Protein AF-A0A494XM24-F1 (afdb_monomer)

pLDDT: mean 74.71, std 11.43, range [41.81, 88.19]

Mean predicted aligned error: 9.61 Å

Foldseek 3Di:
DDPPPPPLPRVLCVVLVVLQVLLVVLQCLLVVVVPDDPVNVVVDDPQSNHSVNSNVSSVVSVVSSVVSVVVSD

Solvent-accessible surface area (backbone atoms only — not comparable to full-atom values): 4123 Å² total; per-residue (Å²): 130,86,80,77,72,74,51,89,66,55,60,55,48,58,68,30,48,58,27,49,51,50,17,53,52,25,43,44,38,34,75,59,40,89,86,63,51,72,71,63,54,69,75,44,60,74,65,57,71,33,38,70,53,18,44,50,52,17,49,51,26,47,50,53,26,48,50,58,51,59,76,69,108

Secondary structure (DSSP, 8-state):
-------TTHHHHHHHHHHHHHHHHHHHHHTT-TT--HHHHHHS-TTTT-HHHHHHHHHHHHHHHHHHHHTT-

Structure (mmCIF, N/CA/C/O backbone):
data_AF-A0A494XM24-F1
#
_entry.id   AF-A0A494XM24-F1
#
loop_
_atom_site.group_PDB
_atom_site.id
_atom_site.type_symbol
_atom_site.label_atom_id
_atom_site.label_alt_id
_atom_site.label_comp_id
_atom_site.label_asym_id
_atom_site.label_entity_id
_atom_site.label_seq_id
_atom_site.pdbx_PDB_ins_code
_atom_site.Cartn_x
_atom_site.Cartn_y
_atom_site.Cartn_z
_atom_site.occupancy
_atom_site.B_iso_or_equiv
_atom_site.auth_seq_id
_atom_site.auth_comp_id
_atom_site.auth_asym_id
_atom_site.auth_atom_id
_atom_site.pdbx_PDB_model_num
ATOM 1 N N . MET A 1 1 ? 36.840 -7.556 -2.356 1.00 41.81 1 MET A N 1
ATOM 2 C CA . MET A 1 1 ? 35.536 -6.929 -2.058 1.00 41.81 1 MET A CA 1
ATOM 3 C C . MET A 1 1 ? 34.565 -7.442 -3.102 1.00 41.81 1 MET A C 1
ATOM 5 O O . MET A 1 1 ? 34.775 -7.162 -4.273 1.00 41.81 1 MET A O 1
ATOM 9 N N . ALA A 1 2 ? 33.629 -8.312 -2.720 1.00 43.03 2 ALA A N 1
ATOM 10 C CA . ALA A 1 2 ? 32.676 -8.888 -3.664 1.00 43.03 2 ALA A CA 1
ATOM 11 C C . ALA A 1 2 ? 31.724 -7.782 -4.138 1.00 43.03 2 ALA A C 1
ATOM 13 O O . ALA A 1 2 ? 30.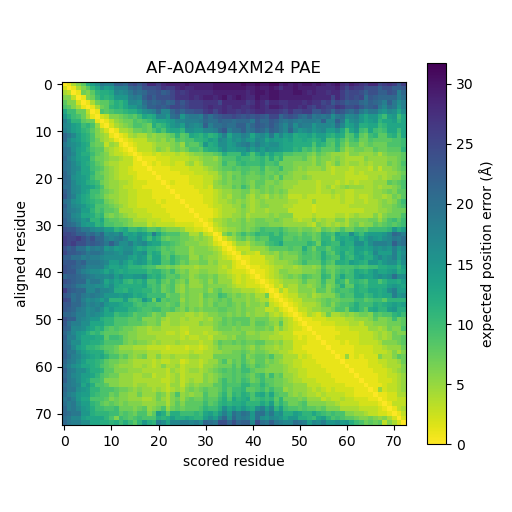984 -7.218 -3.332 1.00 43.03 2 ALA A O 1
ATOM 14 N N . HIS A 1 3 ? 31.802 -7.446 -5.424 1.00 45.47 3 HIS A N 1
ATOM 15 C CA . HIS A 1 3 ? 30.846 -6.582 -6.103 1.00 45.47 3 HIS A CA 1
ATOM 16 C C . HIS A 1 3 ? 29.539 -7.382 -6.189 1.00 45.47 3 HIS A C 1
ATOM 18 O O . HIS A 1 3 ? 29.396 -8.267 -7.028 1.00 45.47 3 HIS A O 1
ATOM 24 N N . PHE A 1 4 ? 28.631 -7.177 -5.234 1.00 54.09 4 PHE A N 1
ATOM 25 C CA . PHE A 1 4 ? 27.258 -7.647 -5.377 1.00 54.09 4 PHE A CA 1
ATOM 26 C C . PHE A 1 4 ? 26.618 -6.748 -6.423 1.00 54.09 4 PHE A C 1
ATOM 28 O O . PHE A 1 4 ? 26.132 -5.674 -6.083 1.00 54.09 4 PHE A O 1
ATOM 35 N N . ASP A 1 5 ? 26.658 -7.157 -7.687 1.00 52.91 5 ASP A N 1
ATOM 36 C CA . ASP A 1 5 ? 25.802 -6.553 -8.697 1.00 52.91 5 ASP A CA 1
ATOM 37 C C . ASP A 1 5 ? 24.361 -6.865 -8.278 1.00 52.91 5 ASP A C 1
ATOM 39 O O . ASP A 1 5 ? 23.967 -8.040 -8.282 1.00 52.91 5 ASP A O 1
ATOM 43 N N . PRO A 1 6 ? 23.565 -5.871 -7.832 1.00 52.88 6 PRO A N 1
ATOM 44 C CA . PRO A 1 6 ? 22.161 -6.120 -7.588 1.00 52.88 6 PRO A CA 1
ATOM 45 C C . PRO A 1 6 ? 21.593 -6.526 -8.940 1.00 52.88 6 PRO A C 1
ATOM 47 O O . PRO A 1 6 ? 21.573 -5.726 -9.874 1.00 52.88 6 PRO A O 1
ATOM 50 N N . SER A 1 7 ? 21.216 -7.800 -9.063 1.00 56.72 7 SER A N 1
ATOM 51 C CA . SER A 1 7 ? 20.663 -8.334 -10.305 1.00 56.72 7 SER A CA 1
ATOM 52 C C . SER A 1 7 ? 19.634 -7.345 -10.877 1.00 56.72 7 SER A C 1
ATOM 54 O O . SER A 1 7 ? 18.859 -6.773 -10.096 1.00 56.72 7 SER A O 1
ATOM 56 N N . PRO A 1 8 ? 19.599 -7.132 -12.204 1.00 58.09 8 PRO A N 1
ATOM 57 C CA . PRO A 1 8 ? 18.769 -6.101 -12.835 1.00 58.09 8 PRO A CA 1
ATOM 58 C C . PRO A 1 8 ? 17.277 -6.228 -12.498 1.00 58.09 8 PRO A C 1
ATOM 60 O O . PRO A 1 8 ? 16.530 -5.277 -12.667 1.00 58.09 8 PRO A O 1
ATOM 63 N N . ILE A 1 9 ? 16.866 -7.383 -11.972 1.00 58.81 9 ILE A N 1
ATOM 64 C CA . ILE A 1 9 ? 15.511 -7.746 -11.566 1.00 58.81 9 ILE A CA 1
ATOM 65 C C . ILE A 1 9 ? 15.197 -7.316 -10.121 1.00 58.81 9 ILE A C 1
ATOM 67 O O . ILE A 1 9 ? 14.072 -6.922 -9.827 1.00 58.81 9 ILE A O 1
ATOM 71 N N . VAL A 1 10 ? 16.168 -7.357 -9.202 1.00 58.69 10 VAL A N 1
ATOM 72 C CA . VAL A 1 10 ? 15.916 -7.188 -7.757 1.00 58.69 10 VAL A CA 1
ATOM 73 C C . VAL A 1 10 ? 15.716 -5.721 -7.364 1.00 58.69 10 VAL A C 1
ATOM 75 O O . VAL A 1 10 ? 14.814 -5.4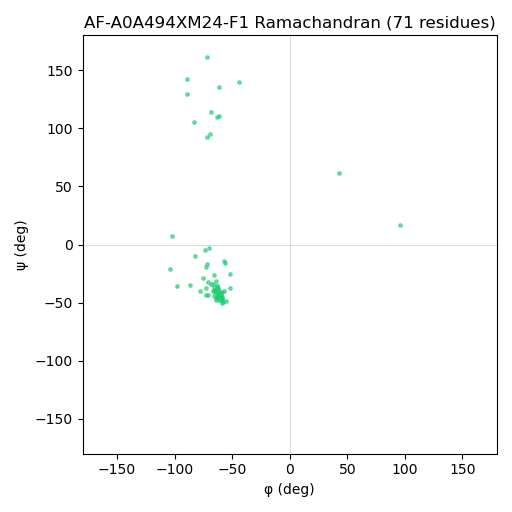18 -6.587 1.00 58.69 10 VAL A O 1
ATOM 78 N N . GLY A 1 11 ? 16.481 -4.786 -7.934 1.00 63.97 11 GLY A N 1
ATOM 79 C CA . GLY A 1 11 ? 16.313 -3.345 -7.671 1.00 63.97 11 GLY A CA 1
ATOM 80 C C . GLY A 1 11 ? 14.910 -2.794 -8.012 1.00 63.97 11 GLY A C 1
ATOM 81 O O . GLY A 1 11 ? 14.279 -2.158 -7.162 1.00 63.97 11 GLY A O 1
ATOM 82 N N . PRO A 1 12 ? 14.378 -3.058 -9.218 1.00 64.94 12 PRO A N 1
ATOM 83 C CA . PRO A 1 12 ? 13.027 -2.659 -9.624 1.00 64.94 12 PRO A CA 1
ATOM 84 C C . PRO A 1 12 ? 11.931 -3.305 -8.779 1.00 64.94 12 PRO A C 1
ATOM 86 O O . PRO A 1 12 ? 10.956 -2.638 -8.432 1.00 64.94 12 PRO A O 1
ATOM 89 N N . LEU A 1 13 ? 12.115 -4.572 -8.394 1.00 67.62 13 LEU A N 1
ATOM 90 C CA . LEU A 1 13 ? 11.183 -5.306 -7.539 1.00 67.62 13 LEU A CA 1
ATOM 91 C C . LEU A 1 13 ? 10.996 -4.617 -6.188 1.00 67.62 13 LEU A C 1
ATOM 93 O O . LEU A 1 13 ? 9.859 -4.401 -5.782 1.00 67.62 13 LEU A O 1
ATOM 97 N N . TYR A 1 14 ? 12.076 -4.173 -5.538 1.00 67.94 14 TYR A N 1
ATOM 98 C CA . TYR A 1 14 ? 11.974 -3.353 -4.323 1.00 67.94 14 TYR A CA 1
ATOM 99 C C . TYR A 1 14 ? 11.290 -2.006 -4.588 1.00 67.94 14 TYR A C 1
ATOM 101 O O . TYR A 1 14 ? 10.505 -1.527 -3.768 1.00 67.94 14 TYR A O 1
ATOM 109 N N . GLY A 1 15 ? 11.540 -1.423 -5.762 1.00 72.38 15 GLY A N 1
ATOM 110 C CA . GLY A 1 15 ? 10.919 -0.181 -6.206 1.00 72.38 15 GLY A CA 1
ATOM 111 C C . GLY A 1 15 ? 9.409 -0.270 -6.442 1.00 72.38 15 GLY A C 1
ATOM 112 O O . GLY A 1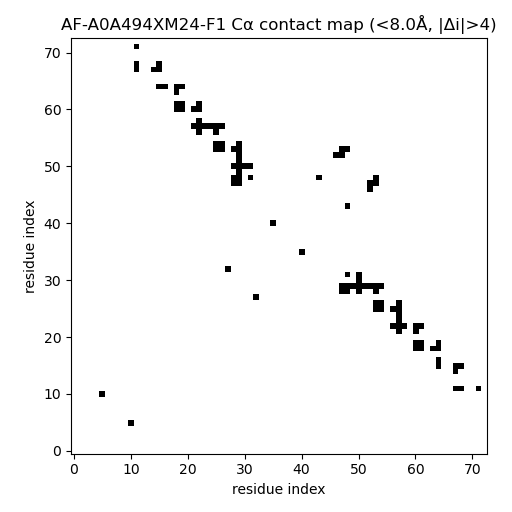 15 ? 8.757 0.763 -6.336 1.00 72.38 15 GLY A O 1
ATOM 113 N N . VAL A 1 16 ? 8.866 -1.452 -6.752 1.00 79.44 16 VAL A N 1
ATOM 114 C CA . VAL A 1 16 ? 7.428 -1.717 -6.969 1.00 79.44 16 VAL A CA 1
ATOM 115 C C . VAL A 1 16 ? 6.773 -2.302 -5.714 1.00 79.44 16 VAL A C 1
ATOM 117 O O . VAL A 1 16 ? 5.639 -1.949 -5.389 1.00 79.44 16 VAL A O 1
ATOM 120 N N . ALA A 1 17 ? 7.495 -3.137 -4.962 1.00 80.94 17 ALA A N 1
ATOM 121 C CA . ALA A 1 17 ? 7.013 -3.781 -3.743 1.00 80.94 17 ALA A CA 1
ATOM 122 C C . ALA A 1 17 ? 6.536 -2.765 -2.700 1.00 80.94 17 ALA A C 1
ATOM 124 O O . ALA A 1 17 ? 5.488 -2.972 -2.099 1.00 80.94 17 ALA A O 1
ATOM 125 N N . GLY A 1 18 ? 7.237 -1.636 -2.533 1.00 80.12 18 GLY A N 1
ATOM 126 C CA . GLY A 1 18 ? 6.801 -0.571 -1.623 1.00 80.12 18 GLY A CA 1
ATOM 127 C C . GLY A 1 18 ? 5.415 -0.011 -1.967 1.00 80.12 18 GLY A C 1
ATOM 128 O O . GLY A 1 18 ? 4.584 0.174 -1.078 1.00 80.12 18 GLY A O 1
ATOM 129 N N . TRP A 1 19 ? 5.125 0.185 -3.256 1.00 84.00 19 TRP A N 1
ATOM 130 C CA . TRP A 1 19 ? 3.820 0.668 -3.722 1.00 84.00 19 TRP A CA 1
ATOM 131 C C . TRP A 1 19 ? 2.729 -0.394 -3.609 1.00 84.00 19 TRP A C 1
ATOM 133 O O . TRP A 1 19 ? 1.600 -0.070 -3.244 1.00 84.00 19 TRP A O 1
ATOM 143 N N . LEU A 1 20 ? 3.060 -1.661 -3.872 1.00 84.06 20 LEU A N 1
ATOM 144 C CA . LEU A 1 20 ? 2.137 -2.780 -3.678 1.00 84.06 20 LEU A CA 1
ATOM 145 C C . LEU A 1 20 ? 1.763 -2.942 -2.203 1.00 84.06 20 LEU A C 1
ATOM 147 O O . LEU A 1 20 ? 0.579 -3.013 -1.882 1.00 84.06 20 LEU A O 1
ATOM 151 N N . ILE A 1 21 ? 2.752 -2.926 -1.304 1.00 86.56 21 ILE A N 1
ATOM 152 C CA . ILE A 1 21 ? 2.532 -2.981 0.146 1.00 86.56 21 ILE A CA 1
ATOM 153 C C . ILE A 1 21 ? 1.677 -1.791 0.583 1.00 86.56 21 ILE A C 1
ATOM 155 O O . ILE A 1 21 ? 0.674 -1.986 1.263 1.00 86.56 21 ILE A O 1
ATOM 159 N N . GLY A 1 22 ? 2.014 -0.575 0.140 1.00 84.94 22 GLY A N 1
ATOM 160 C CA . GLY A 1 22 ? 1.218 0.620 0.417 1.00 84.94 22 GLY A CA 1
ATOM 161 C C . GLY A 1 22 ? -0.236 0.463 -0.032 1.00 84.94 22 GLY A C 1
ATOM 162 O O . GLY A 1 22 ? -1.148 0.685 0.761 1.00 84.94 22 GLY A O 1
ATOM 163 N N . SER A 1 23 ? -0.465 0.005 -1.264 1.00 85.75 23 SER A N 1
ATOM 164 C CA . SER A 1 23 ? -1.810 -0.229 -1.798 1.00 85.75 23 SER A CA 1
ATOM 165 C C . SER A 1 23 ? -2.600 -1.220 -0.939 1.00 85.75 23 SER A C 1
ATOM 167 O O . SER A 1 23 ? -3.705 -0.900 -0.504 1.00 85.75 23 SER A O 1
ATOM 169 N N . VAL A 1 24 ? -2.015 -2.374 -0.598 1.00 85.38 24 VAL A N 1
ATOM 170 C CA . VAL A 1 24 ? -2.656 -3.392 0.255 1.00 85.38 24 VAL A CA 1
ATOM 171 C C . VAL A 1 24 ? -2.991 -2.835 1.638 1.00 85.38 24 VAL A C 1
ATOM 173 O O . VAL A 1 24 ? -4.097 -3.050 2.134 1.00 85.38 24 VAL A O 1
ATOM 176 N N . VAL A 1 25 ? -2.074 -2.080 2.244 1.00 85.88 25 VAL A N 1
ATOM 177 C CA . VAL A 1 25 ? -2.285 -1.442 3.549 1.00 85.88 25 VAL A CA 1
ATOM 178 C C . VAL A 1 25 ? -3.455 -0.458 3.485 1.00 85.88 25 VAL A C 1
ATOM 180 O O . VAL A 1 25 ? -4.360 -0.525 4.316 1.00 85.88 25 VAL A O 1
ATOM 183 N N . PHE A 1 26 ? -3.503 0.414 2.477 1.00 86.06 26 PHE A N 1
ATOM 184 C CA . PHE A 1 26 ? -4.606 1.362 2.321 1.00 86.06 26 PHE A CA 1
ATOM 185 C C . PHE A 1 26 ? -5.940 0.669 2.011 1.00 86.06 26 PHE A C 1
ATOM 187 O O . PHE A 1 26 ? -6.964 1.084 2.551 1.00 86.06 26 PHE A O 1
ATOM 194 N N . VAL A 1 27 ? -5.959 -0.419 1.234 1.00 85.25 27 VAL A N 1
ATOM 195 C CA . VAL A 1 27 ? -7.176 -1.229 1.039 1.00 85.25 27 VAL A CA 1
ATOM 196 C C . VAL A 1 27 ? -7.632 -1.860 2.357 1.00 85.25 27 VAL A C 1
ATOM 198 O O . VAL A 1 27 ? -8.819 -1.809 2.675 1.00 85.25 27 VAL A O 1
ATOM 201 N N . TYR A 1 28 ? -6.714 -2.395 3.163 1.00 83.38 28 TYR A N 1
ATOM 202 C CA . TYR A 1 28 ? -7.041 -2.948 4.479 1.00 83.38 28 TYR A CA 1
ATOM 203 C C . TYR A 1 28 ? -7.673 -1.895 5.406 1.00 83.38 28 TYR A C 1
ATOM 205 O O . TYR A 1 28 ? -8.703 -2.151 6.040 1.00 83.38 28 TYR A O 1
ATOM 213 N N . PHE A 1 29 ? -7.126 -0.676 5.425 1.00 81.25 29 PHE A N 1
ATOM 214 C CA . PHE A 1 29 ? -7.727 0.446 6.151 1.00 81.25 29 PHE A CA 1
ATOM 215 C C . PHE A 1 29 ? -9.094 0.851 5.577 1.00 81.2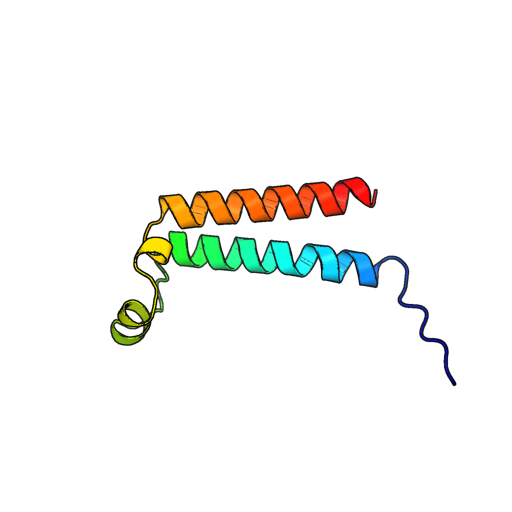5 29 PHE A C 1
ATOM 217 O O . PHE A 1 29 ? -10.034 1.075 6.343 1.00 81.25 29 PHE A O 1
ATOM 224 N N . ALA A 1 30 ? -9.266 0.852 4.250 1.00 80.56 30 ALA A N 1
ATOM 225 C CA . ALA A 1 30 ? -10.552 1.133 3.607 1.00 80.56 30 ALA A CA 1
ATOM 226 C C . ALA A 1 30 ? -11.637 0.099 3.948 1.00 80.56 30 ALA A C 1
ATOM 228 O O . ALA A 1 30 ? -12.803 0.456 4.128 1.00 80.56 30 ALA A O 1
ATOM 229 N N . LEU A 1 31 ? -11.273 -1.176 4.101 1.00 81.00 31 LEU A N 1
ATOM 230 C CA . LEU A 1 31 ? -12.193 -2.237 4.529 1.00 81.00 31 LEU A CA 1
ATOM 231 C C . LE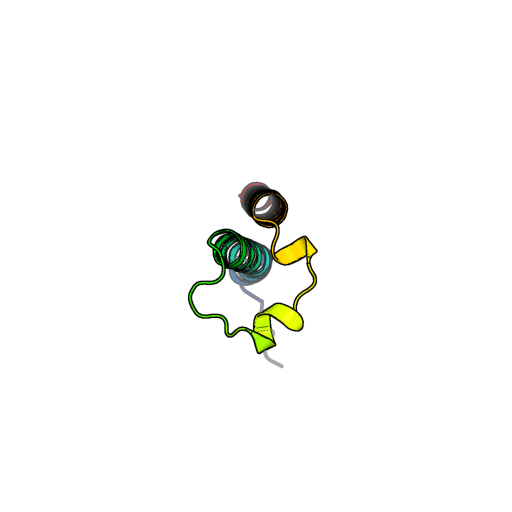U A 1 31 ? -12.611 -2.105 6.005 1.00 81.00 31 LEU A C 1
ATOM 233 O O . LEU A 1 31 ? -13.490 -2.823 6.478 1.00 81.00 31 LEU A O 1
ATOM 237 N N . GLY A 1 32 ? -12.067 -1.115 6.716 1.00 73.00 32 GLY A N 1
ATOM 238 C CA . GLY A 1 32 ? -12.420 -0.792 8.091 1.00 73.00 32 GLY A CA 1
ATOM 239 C C . GLY A 1 32 ? -11.496 -1.418 9.124 1.00 73.00 32 GLY A C 1
ATOM 240 O O . GLY A 1 32 ? -11.902 -1.464 10.280 1.00 73.00 32 GLY A O 1
ATOM 241 N N . ALA A 1 33 ? -10.302 -1.881 8.717 1.00 70.31 33 ALA A N 1
ATOM 242 C CA . ALA A 1 33 ? -9.264 -2.425 9.594 1.00 70.31 33 ALA A CA 1
ATOM 243 C C . ALA A 1 33 ? -9.852 -3.363 10.665 1.00 70.31 33 ALA A C 1
ATOM 2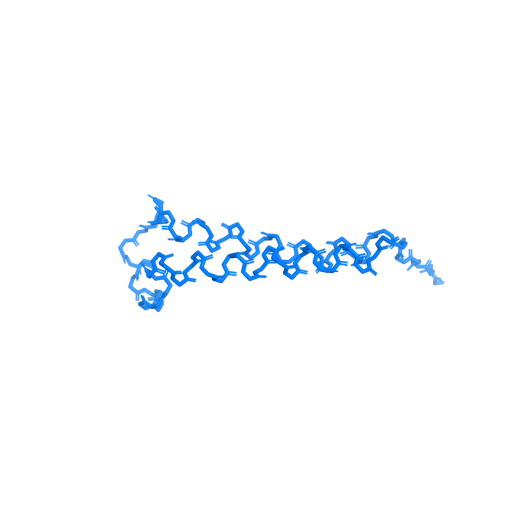45 O O . ALA A 1 33 ? -9.786 -3.083 11.858 1.00 70.31 33 ALA A O 1
ATOM 246 N N . GLN A 1 34 ? -10.485 -4.456 10.223 1.00 64.06 34 GLN A N 1
ATOM 247 C CA . GLN A 1 34 ? -11.370 -5.305 11.040 1.00 64.06 34 GLN A CA 1
ATOM 248 C C . GLN A 1 34 ? -10.730 -5.902 12.313 1.00 64.06 34 GLN A C 1
ATOM 250 O O . GLN A 1 34 ? -11.460 -6.369 13.179 1.00 64.06 34 GLN A O 1
ATOM 255 N N . GLY A 1 35 ? -9.400 -5.874 12.454 1.00 70.62 35 GLY A N 1
ATOM 256 C CA . GLY A 1 35 ? -8.679 -6.309 13.660 1.00 70.62 35 GLY A CA 1
ATOM 257 C C . GLY A 1 35 ? -8.179 -5.186 14.576 1.00 70.62 35 GLY A C 1
ATOM 258 O O . GLY A 1 35 ? -7.403 -5.458 15.486 1.00 70.62 35 GLY A O 1
ATOM 259 N N . MET A 1 36 ? -8.541 -3.929 14.320 1.00 76.19 36 MET A N 1
ATOM 260 C CA . MET A 1 36 ? -7.959 -2.781 15.012 1.00 76.19 36 MET A CA 1
ATOM 261 C C . MET A 1 36 ? -8.731 -2.429 16.284 1.00 76.19 36 MET A C 1
ATOM 263 O O . MET A 1 36 ? -9.954 -2.274 16.258 1.00 76.19 36 MET A O 1
ATOM 267 N N . THR A 1 37 ? -8.018 -2.290 17.402 1.00 79.81 37 THR A N 1
ATOM 268 C CA . THR A 1 37 ? -8.634 -1.928 18.684 1.00 79.81 37 THR A CA 1
ATOM 269 C C . THR A 1 37 ? -9.078 -0.463 18.690 1.00 79.81 37 THR A C 1
ATOM 271 O O . THR A 1 37 ? -8.627 0.351 17.881 1.00 79.81 37 THR A O 1
ATOM 274 N N . ILE A 1 38 ? -9.978 -0.107 19.611 1.00 77.44 38 ILE A N 1
ATOM 275 C CA . ILE A 1 38 ? -10.498 1.265 19.735 1.00 77.44 38 ILE A CA 1
ATOM 276 C C . ILE A 1 38 ? -9.357 2.256 20.028 1.00 77.44 38 ILE A C 1
ATOM 278 O O . ILE A 1 38 ? -9.282 3.286 19.364 1.00 77.44 38 ILE A O 1
ATOM 282 N N . GLU A 1 39 ? -8.413 1.905 20.909 1.00 80.88 39 GLU A N 1
ATOM 283 C CA . GLU A 1 39 ? -7.223 2.728 21.199 1.00 80.88 39 GLU A CA 1
ATOM 284 C C . GLU A 1 39 ? -6.354 2.969 19.957 1.00 80.88 39 GLU A C 1
ATOM 286 O O . GLU A 1 39 ? -5.947 4.095 19.676 1.00 80.88 39 GLU A O 1
ATOM 291 N N . GLN A 1 40 ? -6.109 1.927 19.156 1.00 77.69 40 GLN A N 1
ATOM 292 C CA . GLN A 1 40 ? -5.350 2.065 17.910 1.00 77.69 40 GLN A CA 1
ATOM 293 C C . GLN A 1 40 ? -6.080 2.956 16.897 1.00 77.69 40 GLN A C 1
ATOM 295 O O . GLN A 1 40 ? -5.452 3.656 16.105 1.00 77.69 40 GLN A O 1
ATOM 300 N N . ARG A 1 41 ? -7.415 2.952 16.928 1.00 72.50 41 ARG A N 1
ATOM 301 C CA . ARG A 1 41 ? -8.267 3.788 16.075 1.00 72.50 41 ARG A CA 1
ATOM 302 C C . ARG A 1 41 ? -8.223 5.259 16.442 1.00 72.50 41 ARG A C 1
ATOM 304 O O . ARG A 1 41 ? -8.314 6.085 15.539 1.00 72.50 41 ARG A O 1
ATOM 311 N N . GLU A 1 42 ? -8.038 5.581 17.714 1.00 78.44 42 GLU A N 1
ATOM 312 C CA . GLU A 1 42 ? -7.863 6.958 18.182 1.00 78.44 42 GLU A CA 1
ATOM 313 C C . GLU A 1 42 ? -6.470 7.516 17.874 1.00 78.44 42 GLU A C 1
ATOM 315 O O . GLU A 1 42 ? -6.333 8.715 17.633 1.00 78.44 42 GLU A O 1
ATOM 320 N N . MET A 1 43 ? -5.451 6.654 17.798 1.00 81.38 43 MET A N 1
ATOM 321 C CA . MET A 1 43 ? -4.095 7.045 17.388 1.00 81.38 43 MET A CA 1
ATOM 322 C C . MET A 1 43 ? -3.973 7.356 15.891 1.00 81.38 43 MET A C 1
ATOM 324 O O . MET A 1 43 ? -2.998 7.982 15.470 1.00 81.38 43 MET A O 1
ATOM 328 N N . LEU A 1 44 ? -4.935 6.929 15.070 1.00 76.69 44 LEU A N 1
ATOM 329 C CA . LEU A 1 44 ? -4.897 7.174 13.634 1.00 76.69 44 LEU A CA 1
ATOM 330 C C . LEU A 1 44 ? -5.560 8.501 13.256 1.00 76.69 44 LEU A C 1
ATOM 332 O O . LEU A 1 44 ? -6.618 8.864 13.777 1.00 76.69 44 LEU A O 1
ATOM 336 N N . PRO A 1 45 ? -4.993 9.219 12.272 1.00 75.81 45 PRO A N 1
ATOM 337 C CA . PRO A 1 45 ? -5.606 10.436 11.776 1.00 75.81 45 PRO A CA 1
ATOM 338 C C . PRO A 1 45 ? -6.981 10.120 11.178 1.00 75.81 45 PRO A C 1
ATOM 340 O O . PRO A 1 45 ? -7.133 9.186 10.388 1.00 75.81 45 PRO A O 1
ATOM 343 N N . ARG A 1 46 ? -7.986 10.948 11.500 1.00 73.31 46 ARG A N 1
ATOM 344 C CA . ARG A 1 46 ? -9.385 10.779 11.045 1.00 73.31 46 ARG A CA 1
ATOM 345 C C . ARG A 1 46 ? -9.520 10.615 9.527 1.00 73.31 46 ARG A C 1
ATOM 347 O O . ARG A 1 46 ? -10.472 10.003 9.057 1.00 73.31 46 ARG A O 1
ATOM 354 N N . TRP A 1 47 ? -8.560 11.139 8.767 1.00 70.62 47 TRP A N 1
ATOM 355 C CA . TRP A 1 47 ? -8.508 11.021 7.312 1.00 70.62 47 TRP A CA 1
ATOM 356 C C . TRP A 1 47 ? -8.271 9.580 6.826 1.00 70.62 47 TRP A C 1
ATOM 358 O O . TRP A 1 47 ? -8.868 9.175 5.835 1.00 70.62 47 TRP A O 1
ATOM 368 N N . ILE A 1 48 ? -7.492 8.777 7.560 1.00 72.44 48 ILE A N 1
ATOM 369 C CA . ILE A 1 48 ? -7.228 7.356 7.255 1.00 72.44 48 ILE A CA 1
ATOM 370 C C . ILE A 1 48 ? -8.441 6.462 7.544 1.00 72.44 48 ILE A C 1
ATOM 372 O O . ILE A 1 48 ? -8.562 5.364 7.017 1.00 72.44 48 ILE A O 1
ATOM 376 N N . LEU A 1 49 ? -9.377 6.937 8.363 1.00 70.31 49 LEU A N 1
ATOM 377 C CA . LEU A 1 49 ? -10.632 6.232 8.620 1.00 70.31 49 LEU A CA 1
ATOM 378 C C . LEU A 1 49 ? -11.679 6.495 7.532 1.00 70.31 49 LEU A C 1
ATOM 380 O O . LEU A 1 49 ? -12.718 5.831 7.501 1.00 70.31 49 LEU A O 1
ATOM 384 N N . ASN A 1 50 ? -11.419 7.445 6.629 1.00 81.31 50 ASN A N 1
ATOM 385 C CA . ASN A 1 50 ? -12.294 7.716 5.505 1.00 81.31 50 ASN A CA 1
ATOM 386 C C . ASN A 1 50 ? -11.989 6.747 4.358 1.00 81.31 50 ASN A C 1
ATOM 388 O O . ASN A 1 50 ? -11.006 6.891 3.628 1.00 81.31 50 ASN A O 1
ATOM 392 N N . ARG A 1 51 ? -12.887 5.775 4.176 1.00 78.00 51 ARG A N 1
ATOM 393 C CA . ARG A 1 51 ? -12.771 4.721 3.158 1.00 78.00 51 ARG A CA 1
ATOM 394 C C . ARG A 1 51 ? -12.508 5.263 1.755 1.00 78.00 51 ARG A C 1
ATOM 396 O O . ARG A 1 51 ? -11.733 4.667 1.017 1.00 78.00 51 ARG A O 1
ATOM 403 N N . ALA A 1 52 ? -13.122 6.394 1.402 1.00 79.44 52 ALA A N 1
ATOM 404 C CA . ALA A 1 52 ? -12.964 7.001 0.084 1.00 79.44 52 ALA A CA 1
ATOM 405 C C . ALA A 1 52 ? -11.525 7.481 -0.163 1.00 79.44 52 ALA A C 1
ATOM 407 O O . ALA A 1 52 ? -10.997 7.301 -1.257 1.00 79.44 52 ALA A O 1
ATOM 408 N N . ILE A 1 53 ? -10.880 8.042 0.863 1.00 82.75 53 ILE A N 1
ATOM 409 C CA . ILE A 1 53 ? -9.494 8.513 0.784 1.00 82.75 53 ILE A CA 1
ATOM 410 C C . ILE A 1 53 ? -8.536 7.325 0.755 1.00 82.75 53 ILE A C 1
ATOM 412 O O . ILE A 1 53 ? -7.623 7.287 -0.061 1.00 82.75 53 ILE A O 1
ATOM 416 N N . CYS A 1 54 ? -8.759 6.309 1.586 1.00 84.31 54 CYS A N 1
ATOM 417 C CA . CYS A 1 54 ? -7.934 5.105 1.534 1.00 84.31 54 CYS A CA 1
ATOM 418 C C . CYS A 1 54 ? -8.021 4.395 0.176 1.00 84.31 54 CYS A C 1
ATOM 420 O O . CYS A 1 54 ? -6.993 3.982 -0.350 1.00 84.31 54 CYS A O 1
ATOM 422 N N . LEU A 1 55 ? -9.206 4.305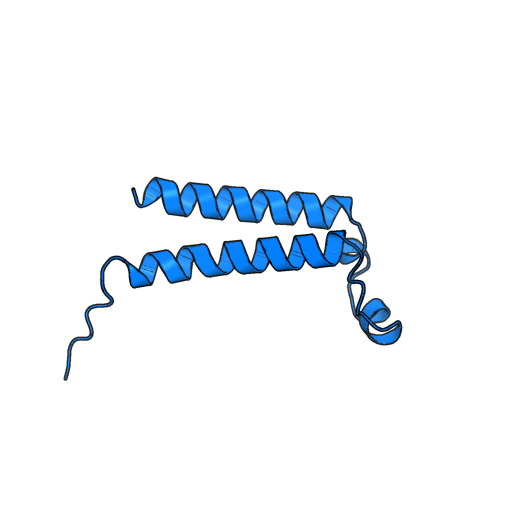 -0.435 1.00 83.44 55 LEU A N 1
ATOM 423 C CA . LEU A 1 55 ? -9.353 3.727 -1.774 1.00 83.44 55 LEU A CA 1
ATOM 424 C C . LEU A 1 55 ? -8.688 4.576 -2.859 1.00 83.44 55 LEU A C 1
ATOM 426 O O . LEU A 1 55 ? -8.052 4.016 -3.750 1.00 83.44 55 LEU A O 1
ATOM 430 N N . SER A 1 56 ? -8.788 5.906 -2.787 1.00 85.81 56 SER A N 1
ATOM 431 C CA . SER A 1 56 ? -8.121 6.773 -3.760 1.00 85.81 56 SER A CA 1
ATOM 432 C C . SER A 1 56 ? -6.600 6.673 -3.645 1.00 85.81 56 SER A C 1
ATOM 434 O O . SER A 1 56 ? -5.931 6.484 -4.659 1.00 85.81 56 SER A O 1
ATOM 436 N N . VAL A 1 57 ? -6.044 6.686 -2.429 1.00 85.94 57 VAL A N 1
ATOM 437 C CA . VAL A 1 57 ? -4.599 6.510 -2.207 1.00 85.94 57 VAL A CA 1
ATOM 438 C C . VAL A 1 57 ? -4.134 5.104 -2.600 1.00 85.94 57 VAL A C 1
ATOM 440 O O . VAL A 1 57 ? -3.082 4.967 -3.226 1.00 85.94 57 VAL A O 1
ATOM 443 N N . ALA A 1 58 ? -4.920 4.063 -2.312 1.00 86.38 58 ALA A N 1
ATOM 444 C CA . ALA A 1 58 ? -4.623 2.700 -2.750 1.00 86.38 58 ALA A CA 1
ATOM 445 C C . ALA A 1 58 ? -4.584 2.581 -4.279 1.00 86.38 58 ALA A C 1
ATOM 447 O O . ALA A 1 58 ? -3.676 1.944 -4.820 1.00 86.38 58 ALA A O 1
ATOM 448 N N . GLY A 1 59 ? -5.535 3.221 -4.966 1.00 86.25 59 GLY A N 1
ATOM 449 C CA . GLY A 1 59 ? -5.589 3.296 -6.423 1.00 86.25 59 GLY A CA 1
ATOM 450 C C . GLY A 1 59 ? -4.392 4.041 -7.004 1.00 86.25 59 GLY A C 1
ATOM 451 O O . GLY A 1 59 ? -3.749 3.540 -7.921 1.00 86.25 59 GLY A O 1
ATOM 452 N N . VAL A 1 60 ? -4.021 5.185 -6.423 1.00 88.19 60 VAL A N 1
ATOM 453 C CA . VAL A 1 60 ? -2.813 5.928 -6.815 1.00 88.19 60 VAL A CA 1
ATOM 454 C C . VAL A 1 60 ? -1.569 5.055 -6.645 1.00 88.19 60 VAL A C 1
ATOM 456 O O . VAL A 1 60 ? -0.776 4.949 -7.576 1.00 88.19 60 VAL A O 1
ATOM 459 N N . CYS A 1 61 ? -1.423 4.353 -5.518 1.00 85.88 61 CYS A N 1
ATOM 460 C CA . CYS A 1 61 ? -0.304 3.430 -5.308 1.00 85.88 61 CYS A CA 1
ATOM 461 C C . CYS A 1 61 ? -0.266 2.311 -6.359 1.00 85.88 61 CYS A C 1
ATOM 463 O O . CYS A 1 61 ? 0.805 2.002 -6.877 1.00 85.88 61 CYS A O 1
ATOM 465 N N . ALA A 1 62 ? -1.417 1.736 -6.714 1.00 84.56 62 ALA A N 1
ATOM 466 C CA . ALA A 1 62 ? -1.504 0.708 -7.749 1.00 84.56 62 ALA A CA 1
ATOM 467 C C . ALA A 1 62 ? -1.124 1.248 -9.140 1.00 84.56 62 ALA A C 1
ATOM 469 O O . ALA A 1 62 ? -0.393 0.589 -9.878 1.00 84.56 62 ALA A O 1
ATOM 470 N N . VAL A 1 63 ? -1.551 2.469 -9.480 1.00 87.62 63 VAL A N 1
ATOM 471 C CA . VAL A 1 63 ? -1.172 3.142 -10.731 1.00 87.62 63 VAL A CA 1
ATOM 472 C C . VAL A 1 63 ? 0.332 3.412 -10.768 1.00 87.62 63 VAL A C 1
ATOM 474 O O . VAL A 1 63 ? 0.978 3.091 -11.761 1.00 87.62 63 VAL A O 1
ATOM 477 N N . PHE A 1 64 ? 0.922 3.928 -9.687 1.00 83.00 64 PHE A N 1
ATOM 478 C CA . PHE A 1 64 ? 2.370 4.150 -9.606 1.00 83.00 64 PHE A CA 1
ATOM 479 C C . PHE A 1 64 ? 3.167 2.846 -9.698 1.00 83.00 64 PHE A C 1
ATOM 481 O O . PHE A 1 64 ? 4.183 2.812 -10.393 1.00 83.00 64 PHE A O 1
ATOM 488 N N . ALA A 1 65 ? 2.696 1.771 -9.059 1.00 81.06 65 ALA A N 1
ATOM 489 C CA . ALA A 1 65 ? 3.276 0.438 -9.200 1.00 81.06 65 ALA A CA 1
ATOM 490 C C . ALA A 1 65 ? 3.242 -0.031 -10.664 1.00 81.06 65 ALA A C 1
ATOM 492 O O . ALA A 1 65 ? 4.264 -0.471 -11.187 1.00 81.06 65 ALA A O 1
ATOM 493 N N . GLY A 1 66 ? 2.098 0.130 -11.338 1.00 81.69 66 GLY A N 1
ATOM 494 C CA . GLY A 1 66 ? 1.922 -0.201 -12.752 1.00 81.69 66 GLY A CA 1
ATOM 495 C C . GLY A 1 66 ? 2.822 0.619 -13.676 1.00 81.69 66 GLY A C 1
ATOM 496 O O . GLY A 1 66 ? 3.471 0.046 -14.541 1.00 81.69 66 GLY A O 1
ATOM 497 N N . ILE A 1 67 ? 2.936 1.933 -13.460 1.00 82.69 67 ILE A N 1
ATOM 498 C CA . ILE A 1 67 ? 3.819 2.821 -14.236 1.00 82.69 67 ILE A CA 1
ATOM 499 C C . ILE A 1 67 ? 5.288 2.434 -14.042 1.00 82.69 67 ILE A C 1
ATOM 501 O O . ILE A 1 67 ? 6.031 2.340 -15.014 1.00 82.69 67 ILE A O 1
ATOM 505 N N . LYS A 1 68 ? 5.720 2.181 -12.800 1.00 73.81 68 LYS A N 1
ATOM 506 C CA . LYS A 1 68 ? 7.089 1.732 -12.503 1.00 73.81 68 LYS A CA 1
ATOM 507 C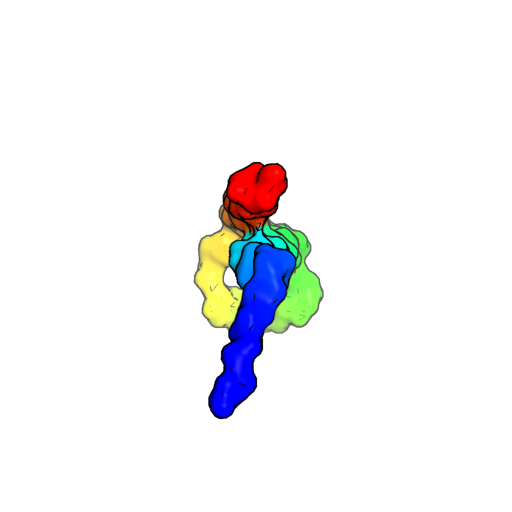 C . LYS A 1 68 ? 7.411 0.388 -13.144 1.00 73.81 68 LYS A C 1
ATOM 509 O O . LYS A 1 68 ? 8.535 0.193 -13.589 1.00 73.81 68 LYS A O 1
ATOM 514 N N . TYR A 1 69 ? 6.443 -0.522 -13.161 1.00 75.50 69 TYR A N 1
ATOM 515 C CA . TYR A 1 69 ? 6.588 -1.829 -13.786 1.00 75.50 69 TYR A CA 1
ATOM 516 C C . TYR A 1 69 ? 6.614 -1.725 -15.319 1.00 75.50 69 TYR A C 1
ATOM 518 O O . TYR A 1 69 ? 7.486 -2.306 -15.952 1.00 75.50 69 TYR A O 1
ATOM 526 N N . ALA A 1 70 ? 5.728 -0.918 -15.910 1.00 74.69 70 ALA A N 1
ATOM 527 C CA . ALA A 1 70 ? 5.662 -0.681 -17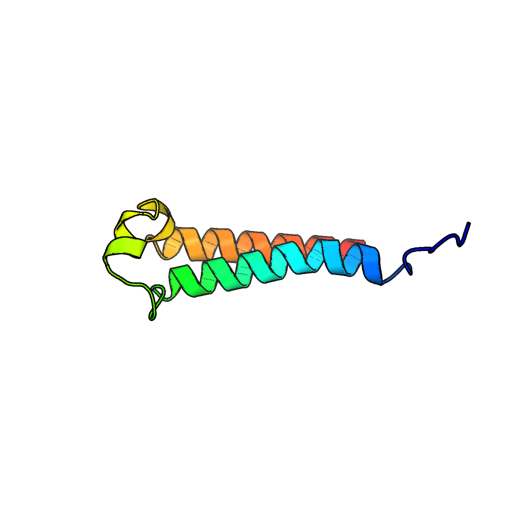.351 1.00 74.69 70 ALA A CA 1
ATOM 528 C C . ALA A 1 70 ? 6.872 0.093 -17.891 1.00 74.69 70 ALA A C 1
ATOM 530 O O . ALA A 1 70 ? 7.309 -0.178 -18.996 1.00 74.69 70 ALA A O 1
ATOM 531 N N . GLY A 1 71 ? 7.438 1.027 -17.120 1.00 65.94 71 GLY A N 1
ATOM 532 C CA . GLY A 1 71 ? 8.693 1.701 -17.469 1.00 65.94 71 GLY A CA 1
ATOM 533 C C . GLY A 1 71 ? 9.936 0.820 -17.306 1.00 65.94 71 GLY A C 1
ATOM 534 O O . GLY A 1 71 ? 11.037 1.276 -17.604 1.00 65.94 71 GLY A O 1
ATOM 535 N N . TRP A 1 72 ? 9.773 -0.399 -16.785 1.00 63.00 72 TRP A N 1
ATOM 536 C CA . TRP A 1 72 ? 10.840 -1.387 -16.665 1.00 63.00 72 TRP A CA 1
ATOM 537 C C . TRP A 1 72 ? 10.752 -2.511 -17.712 1.00 63.00 72 TRP A C 1
ATOM 539 O O . TRP A 1 72 ? 11.765 -3.159 -17.967 1.00 63.00 72 TRP A O 1
ATOM 549 N N . MET A 1 73 ? 9.573 -2.736 -18.307 1.00 56.88 73 MET A N 1
ATOM 550 C CA . MET A 1 73 ? 9.388 -3.592 -19.490 1.00 56.88 73 MET A CA 1
ATOM 551 C C . MET A 1 73 ? 9.913 -2.914 -20.755 1.00 56.88 73 MET A C 1
ATOM 553 O O . MET A 1 73 ? 10.445 -3.655 -21.610 1.00 56.88 73 MET A O 1
#

Organism: NCBI:txid1792498

Sequence (73 aa):
MAHFDPSPIVGPLYGVAGWLIGSVVFVYFALGAQGMTIEQREMLPRWILNRAICLSVAGVCAVFAGIKYAGWM

Radius of gyration: 16.37 Å; Cα contacts (8 Å, |Δi|>4): 54; chains: 1; bounding box: 48×20×41 Å